Protein AF-A0A7S3BG65-F1 (afdb_monomer_lite)

Radius of gyration: 28.68 Å; chains: 1; bounding box: 61×59×71 Å

Secondary structure (DSSP, 8-state):
-GGGTSS-HHHHHHHHHHHHHHS-HHHHHHHHHHHHHHHHHHHHHSPPPPPPPPPPPPHHHHHHHHHHHH-THHHHS-HHHHHHHHHHHHHHS-HHHHHHHHHHHHHHHHHHHHHSPPPPPPPPPPPPHHHHHHHHHHHH-GGGS--

Sequence (147 aa):
DKIYSEIPHTERFTLVGQRWKALGEDARAPFADEAARLKAEFIQANPPKPKKPKKPLSAYMLYFKDQLSSDKIYSEIPHTERFTLVGQRWKALGEDARAPFADEAARLKAEFIQANPPKPKKPKKPLSAYMLYFKDQLSSDKIYSEI

Organism: NCBI:txid676789

Structure (mmCIF, N/CA/C/O backbone):
data_AF-A0A7S3BG65-F1
#
_entry.id   AF-A0A7S3BG65-F1
#
loop_
_atom_site.group_PDB
_atom_site.id
_atom_site.type_symbol
_atom_site.label_atom_id
_atom_site.label_alt_id
_atom_site.label_comp_id
_atom_site.label_asym_id
_atom_site.label_entity_id
_atom_site.label_seq_id
_atom_site.pdbx_PDB_ins_code
_atom_site.Cartn_x
_atom_site.Cartn_y
_atom_site.Cartn_z
_atom_site.occupancy
_atom_site.B_iso_or_equiv
_atom_site.auth_seq_id
_atom_site.auth_comp_id
_atom_site.auth_asym_id
_atom_site.auth_atom_id
_atom_site.pdbx_PDB_model_num
ATOM 1 N N . ASP A 1 1 ? 30.748 -13.598 -30.499 1.00 52.50 1 ASP A N 1
ATOM 2 C CA . ASP A 1 1 ? 31.355 -12.502 -29.720 1.00 52.50 1 ASP A CA 1
ATOM 3 C C . ASP A 1 1 ? 31.970 -12.966 -28.411 1.00 52.50 1 ASP A C 1
ATOM 5 O O . ASP A 1 1 ? 31.249 -13.310 -27.484 1.00 52.50 1 ASP A O 1
ATOM 9 N N . LYS A 1 2 ? 33.308 -12.955 -28.324 1.00 59.38 2 LYS A N 1
ATOM 10 C CA . LYS A 1 2 ? 34.080 -13.259 -27.097 1.00 59.38 2 LYS A CA 1
ATOM 11 C C . LYS A 1 2 ? 34.163 -12.081 -26.107 1.00 59.38 2 LYS A C 1
ATOM 13 O O . LYS A 1 2 ? 34.706 -12.217 -25.017 1.00 59.38 2 LYS A O 1
ATOM 18 N N . ILE A 1 3 ? 33.567 -10.938 -26.458 1.00 68.88 3 ILE A N 1
ATOM 19 C CA . ILE A 1 3 ? 33.620 -9.685 -25.686 1.00 68.88 3 ILE A CA 1
ATOM 20 C C . ILE A 1 3 ? 33.084 -9.873 -24.262 1.00 68.88 3 ILE A C 1
ATOM 22 O O . ILE A 1 3 ? 33.613 -9.304 -23.318 1.00 68.88 3 ILE A O 1
ATOM 26 N N . TYR A 1 4 ? 32.048 -10.695 -24.086 1.00 65.94 4 TYR A N 1
ATOM 27 C CA . TYR A 1 4 ? 31.475 -10.940 -22.765 1.00 65.94 4 TYR A CA 1
ATOM 28 C C . TYR A 1 4 ? 32.170 -12.071 -22.007 1.00 65.94 4 TYR A C 1
ATOM 30 O O . TYR A 1 4 ? 32.055 -12.104 -20.792 1.00 65.94 4 TYR A O 1
ATOM 38 N N . SER A 1 5 ? 32.894 -12.983 -22.665 1.00 75.88 5 SER A N 1
ATOM 39 C CA . SER A 1 5 ? 33.601 -14.075 -21.975 1.00 75.88 5 SER A CA 1
ATOM 40 C C . SER A 1 5 ? 34.876 -13.615 -21.265 1.00 75.88 5 SER A C 1
ATOM 42 O O . SER A 1 5 ? 35.233 -14.217 -20.258 1.00 75.88 5 SER A O 1
ATOM 44 N N . GLU A 1 6 ? 35.513 -12.543 -21.743 1.00 80.44 6 GLU A N 1
ATOM 45 C CA . GLU A 1 6 ? 36.772 -12.001 -21.198 1.00 80.44 6 GLU A CA 1
ATOM 46 C C . GLU A 1 6 ? 36.561 -11.005 -20.046 1.00 80.44 6 GLU A C 1
ATOM 48 O O . GLU A 1 6 ? 37.480 -10.724 -19.282 1.00 80.44 6 GLU A O 1
ATOM 53 N N . ILE A 1 7 ? 35.334 -10.504 -19.878 1.00 79.75 7 ILE A N 1
ATOM 54 C CA . ILE A 1 7 ? 34.982 -9.565 -18.809 1.00 79.75 7 ILE A CA 1
ATOM 55 C C . ILE A 1 7 ? 34.553 -10.356 -17.564 1.00 79.75 7 ILE A C 1
ATOM 57 O O . ILE A 1 7 ? 33.728 -11.281 -17.695 1.00 79.75 7 ILE A O 1
ATOM 61 N N . PRO A 1 8 ? 35.040 -9.997 -16.356 1.00 87.81 8 PRO A N 1
ATOM 62 C CA . PRO A 1 8 ? 34.553 -10.561 -15.103 1.00 87.81 8 PRO A CA 1
ATOM 63 C C . PRO A 1 8 ? 33.027 -10.503 -15.032 1.00 87.81 8 PRO A C 1
ATOM 65 O O . PRO A 1 8 ? 32.414 -9.492 -15.373 1.00 87.81 8 PRO A O 1
ATOM 68 N N . HIS A 1 9 ? 32.384 -11.587 -14.591 1.00 81.56 9 HIS A N 1
ATOM 69 C CA . HIS A 1 9 ? 30.919 -11.685 -14.567 1.00 81.56 9 HIS A CA 1
ATOM 70 C C . HIS A 1 9 ? 30.245 -10.490 -13.862 1.00 81.56 9 HIS A C 1
ATOM 72 O O . HIS A 1 9 ? 29.203 -10.013 -14.309 1.00 81.56 9 HIS A O 1
ATOM 78 N N . THR A 1 10 ? 30.884 -9.969 -12.813 1.00 83.19 10 THR A N 1
ATOM 79 C CA . THR A 1 10 ? 30.467 -8.794 -12.035 1.00 83.19 10 THR A CA 1
ATOM 80 C C . THR A 1 10 ? 30.343 -7.513 -12.863 1.00 83.19 10 THR A C 1
ATOM 82 O O . THR A 1 10 ? 29.486 -6.683 -12.576 1.00 83.19 10 THR A O 1
ATOM 85 N N . GLU A 1 11 ? 31.149 -7.351 -13.910 1.00 87.00 11 GLU A N 1
ATOM 86 C CA . GLU A 1 11 ? 31.202 -6.132 -14.727 1.00 87.00 11 GLU A CA 1
ATOM 87 C C . GLU A 1 11 ? 30.325 -6.211 -15.984 1.00 87.00 11 GLU A C 1
ATOM 89 O O . GLU A 1 11 ? 29.953 -5.184 -16.559 1.00 87.00 11 GLU A O 1
ATOM 94 N N . ARG A 1 12 ? 29.917 -7.421 -16.390 1.00 88.56 12 ARG A N 1
ATOM 95 C CA . ARG A 1 12 ? 29.080 -7.636 -17.585 1.00 88.56 12 ARG A CA 1
ATOM 96 C C . ARG A 1 12 ? 27.751 -6.897 -17.493 1.00 88.56 12 ARG A C 1
ATOM 98 O O . ARG A 1 12 ? 27.325 -6.292 -18.473 1.00 88.56 12 ARG A O 1
ATOM 105 N N . PHE A 1 13 ? 27.112 -6.916 -16.323 1.00 87.88 13 PHE A N 1
ATOM 106 C CA . PHE A 1 13 ? 25.838 -6.226 -16.110 1.00 87.88 13 PHE A CA 1
ATOM 107 C C . PHE A 1 13 ? 25.980 -4.705 -16.270 1.00 87.88 13 PHE A C 1
ATOM 109 O O . PHE A 1 13 ? 25.176 -4.079 -16.963 1.00 87.88 13 PHE A O 1
ATOM 116 N N . THR A 1 14 ? 27.042 -4.121 -15.708 1.00 90.12 14 THR A N 1
ATOM 117 C CA . THR A 1 14 ? 27.342 -2.689 -15.844 1.00 90.12 14 THR A CA 1
ATOM 118 C C . THR A 1 14 ? 27.572 -2.309 -17.305 1.00 90.12 14 THR A C 1
ATOM 120 O O . THR A 1 14 ? 26.964 -1.352 -17.788 1.00 90.12 14 THR A O 1
ATOM 123 N N . LEU A 1 15 ? 28.378 -3.086 -18.038 1.00 88.88 15 LEU A N 1
ATOM 124 C CA . LEU A 1 15 ? 28.648 -2.834 -19.455 1.00 88.88 15 LEU A CA 1
ATOM 125 C C . LEU A 1 15 ? 27.383 -2.955 -20.318 1.00 88.88 15 LEU A C 1
ATOM 127 O O . LEU A 1 15 ? 27.146 -2.112 -21.183 1.00 88.88 15 LEU A O 1
ATOM 131 N N . VAL A 1 16 ? 26.553 -3.978 -20.092 1.00 90.31 16 VAL A N 1
ATOM 132 C CA . VAL A 1 16 ? 25.274 -4.131 -20.805 1.00 90.31 16 VAL A CA 1
ATOM 133 C C . VAL A 1 16 ? 24.353 -2.944 -20.520 1.00 90.31 16 VAL A C 1
ATOM 135 O O . VAL A 1 16 ? 23.769 -2.397 -21.453 1.00 90.31 16 VAL A O 1
ATOM 138 N N . GLY A 1 17 ? 24.276 -2.482 -19.268 1.00 89.31 17 GLY A N 1
ATOM 139 C CA . GLY A 1 17 ? 23.489 -1.305 -18.901 1.00 89.31 17 GLY A CA 1
ATOM 140 C C . GLY A 1 17 ? 23.981 -0.013 -19.565 1.00 89.31 17 GLY A C 1
ATOM 141 O O . GLY A 1 17 ? 23.171 0.785 -20.035 1.00 89.31 17 GLY A O 1
ATOM 142 N N . GLN A 1 18 ? 25.298 0.191 -19.650 1.00 92.12 18 GLN A N 1
ATOM 143 C CA . GLN A 1 18 ? 25.889 1.335 -20.355 1.00 92.12 18 GLN A CA 1
ATOM 144 C C . GLN A 1 18 ? 25.612 1.279 -21.861 1.00 92.12 18 GLN A C 1
ATOM 146 O O . GLN A 1 18 ? 25.183 2.274 -22.439 1.00 92.12 18 GLN A O 1
ATOM 151 N N . ARG A 1 19 ? 25.787 0.107 -22.485 1.00 90.75 19 ARG A N 1
ATOM 152 C CA . ARG A 1 19 ? 25.486 -0.104 -23.908 1.00 90.75 19 ARG A CA 1
ATOM 153 C C . ARG A 1 19 ? 24.018 0.144 -24.210 1.00 90.75 19 ARG A C 1
ATOM 155 O O . ARG A 1 19 ? 23.719 0.877 -25.140 1.00 90.75 19 ARG A O 1
ATOM 162 N N . TRP A 1 20 ? 23.113 -0.384 -23.388 1.00 91.38 20 TRP A N 1
ATOM 163 C CA . TRP A 1 20 ? 21.683 -0.122 -23.520 1.00 91.38 20 TRP A CA 1
ATOM 164 C C . TRP A 1 20 ? 21.382 1.379 -23.493 1.00 91.38 20 TRP A C 1
ATOM 166 O O . TRP A 1 20 ? 20.693 1.869 -24.382 1.00 91.38 20 TRP A O 1
ATOM 176 N N . LYS A 1 21 ? 21.960 2.125 -22.539 1.00 91.62 21 LYS A N 1
ATOM 177 C CA . LYS A 1 21 ? 21.816 3.590 -22.452 1.00 91.62 21 LYS A CA 1
ATOM 178 C C . LYS A 1 21 ? 22.390 4.336 -23.663 1.00 91.62 21 LYS A C 1
ATOM 180 O O . LYS A 1 21 ? 21.867 5.394 -23.999 1.00 91.62 21 LYS A O 1
ATOM 185 N N . ALA A 1 22 ? 23.424 3.799 -24.305 1.00 92.31 22 ALA A N 1
ATOM 186 C CA . ALA A 1 22 ? 24.034 4.377 -25.500 1.00 92.31 22 ALA A CA 1
ATOM 187 C C . ALA A 1 22 ? 23.269 4.065 -26.802 1.00 92.31 22 ALA A C 1
ATOM 189 O O . ALA A 1 22 ? 23.459 4.767 -27.791 1.00 92.31 22 ALA A O 1
ATOM 190 N N . LEU A 1 23 ? 22.399 3.045 -26.825 1.00 92.50 23 LEU A N 1
ATOM 191 C CA . LEU A 1 23 ? 21.532 2.770 -27.979 1.00 92.50 23 LEU A CA 1
ATOM 192 C C . LEU A 1 23 ? 20.483 3.880 -28.148 1.00 92.50 23 LEU A C 1
ATOM 194 O O . LEU A 1 23 ? 19.881 4.299 -27.158 1.00 92.50 23 LEU A O 1
ATOM 198 N N . GLY A 1 24 ? 20.238 4.311 -29.389 1.00 89.88 24 GLY A N 1
ATOM 199 C CA . GLY A 1 24 ? 19.115 5.189 -29.747 1.00 89.88 24 GLY A CA 1
ATOM 200 C C . GLY A 1 24 ? 17.762 4.471 -29.680 1.00 89.88 24 GLY A C 1
ATOM 201 O O . GLY A 1 24 ? 17.711 3.247 -29.541 1.00 89.88 24 GLY A O 1
ATOM 202 N N . GLU A 1 25 ? 16.662 5.222 -29.774 1.00 84.31 25 GLU A N 1
ATOM 203 C CA . GLU A 1 25 ? 15.303 4.665 -29.657 1.00 84.31 25 GLU A CA 1
ATOM 204 C C . GLU A 1 25 ? 15.008 3.603 -30.725 1.00 84.31 25 GLU A C 1
ATOM 206 O O . GLU A 1 25 ? 14.523 2.529 -30.374 1.00 84.31 25 GLU A O 1
ATOM 211 N N . ASP A 1 26 ? 15.429 3.821 -31.974 1.00 88.69 26 ASP A N 1
ATOM 212 C CA . ASP A 1 26 ? 15.234 2.867 -33.080 1.00 88.69 26 ASP A CA 1
ATOM 213 C C . ASP A 1 26 ? 15.901 1.509 -32.816 1.00 88.69 26 ASP A C 1
ATOM 215 O O . ASP A 1 26 ? 15.353 0.452 -33.122 1.00 88.69 26 ASP A O 1
ATOM 219 N N . ALA A 1 27 ? 17.079 1.519 -32.188 1.00 90.38 27 ALA A N 1
ATOM 220 C CA . ALA A 1 27 ? 17.804 0.297 -31.849 1.00 90.38 27 ALA A CA 1
ATOM 221 C C . ALA A 1 27 ? 17.220 -0.414 -30.615 1.00 90.38 27 ALA A C 1
ATOM 223 O O . ALA A 1 27 ? 17.445 -1.610 -30.429 1.00 90.38 27 ALA A O 1
ATOM 224 N N . ARG A 1 28 ? 16.469 0.301 -29.765 1.00 92.75 28 ARG A N 1
ATOM 225 C CA . ARG A 1 28 ? 15.749 -0.276 -28.617 1.00 92.75 28 ARG A CA 1
ATOM 226 C C . ARG A 1 28 ? 14.343 -0.754 -28.981 1.00 92.75 28 ARG A C 1
ATOM 228 O O . ARG A 1 28 ? 13.840 -1.644 -28.296 1.00 92.75 28 ARG A O 1
ATOM 235 N N . ALA A 1 29 ? 13.737 -0.204 -30.034 1.00 93.00 29 ALA A N 1
ATOM 236 C CA . ALA A 1 29 ? 12.384 -0.516 -30.493 1.00 93.00 29 ALA A CA 1
ATOM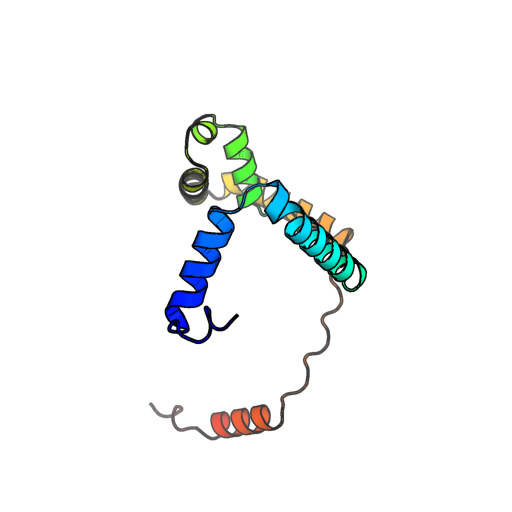 237 C C . ALA A 1 29 ? 12.092 -2.027 -30.604 1.00 93.00 29 ALA A C 1
ATOM 239 O O . ALA A 1 29 ? 11.173 -2.480 -29.920 1.00 93.00 29 ALA A O 1
ATOM 240 N N . PRO A 1 30 ? 12.897 -2.856 -31.306 1.00 95.75 30 PRO A N 1
ATOM 241 C CA . PRO A 1 30 ? 12.594 -4.286 -31.422 1.00 95.75 30 PRO A CA 1
ATOM 242 C C . PRO A 1 30 ? 12.608 -5.018 -30.072 1.00 95.75 30 PRO A C 1
ATOM 244 O O . PRO A 1 30 ? 11.837 -5.951 -29.860 1.00 95.75 30 PRO A O 1
ATOM 247 N N . PHE A 1 31 ? 13.449 -4.589 -29.125 1.00 95.44 31 PHE A N 1
ATOM 248 C CA . PHE A 1 31 ? 13.483 -5.169 -27.780 1.00 95.44 31 PHE A CA 1
ATOM 249 C C . PHE A 1 31 ? 12.278 -4.739 -26.935 1.00 95.44 31 PHE A C 1
ATOM 251 O O . PHE A 1 31 ? 11.796 -5.519 -26.114 1.00 95.44 31 PHE A O 1
ATOM 258 N N . ALA A 1 32 ? 11.791 -3.509 -27.119 1.00 93.75 32 ALA A N 1
ATOM 259 C CA . ALA A 1 32 ? 10.590 -3.020 -26.454 1.00 93.75 32 ALA A CA 1
ATOM 260 C C . ALA A 1 32 ? 9.333 -3.736 -26.972 1.00 93.75 32 ALA A C 1
ATOM 262 O O . ALA A 1 32 ? 8.510 -4.174 -26.164 1.00 93.75 32 ALA A O 1
ATOM 263 N N . ASP A 1 33 ? 9.231 -3.919 -28.289 1.00 95.81 33 ASP A N 1
ATOM 264 C CA . ASP A 1 33 ? 8.133 -4.641 -28.936 1.00 95.81 33 ASP A CA 1
ATOM 265 C C . ASP A 1 33 ? 8.099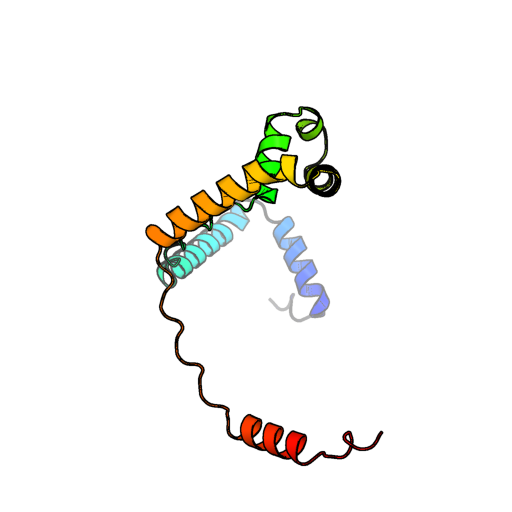 -6.106 -28.495 1.00 95.81 33 ASP A C 1
ATOM 267 O O . ASP A 1 33 ? 7.054 -6.622 -28.092 1.00 95.81 33 ASP A O 1
ATOM 271 N N . GLU A 1 34 ? 9.260 -6.764 -28.473 1.00 96.44 34 GLU A N 1
ATOM 272 C CA . GLU A 1 34 ? 9.376 -8.142 -28.002 1.00 96.44 34 GLU A CA 1
ATOM 273 C C . GLU A 1 34 ? 9.029 -8.269 -26.510 1.00 96.44 34 GLU A C 1
ATOM 275 O O . GLU A 1 34 ? 8.292 -9.173 -26.110 1.00 96.44 34 GLU A O 1
ATOM 280 N N . ALA A 1 35 ? 9.473 -7.328 -25.670 1.00 96.44 35 ALA A N 1
ATOM 281 C CA . ALA A 1 35 ? 9.093 -7.297 -24.259 1.00 96.44 35 ALA A CA 1
ATOM 282 C C . ALA A 1 35 ? 7.579 -7.097 -24.071 1.00 96.44 35 ALA A C 1
ATOM 284 O O . ALA A 1 35 ? 6.976 -7.719 -23.190 1.00 96.44 35 ALA A O 1
ATOM 285 N N . ALA A 1 36 ? 6.946 -6.257 -24.895 1.00 97.00 36 ALA A N 1
ATOM 286 C CA . ALA A 1 36 ? 5.500 -6.065 -24.885 1.00 97.00 36 ALA A CA 1
ATOM 287 C C . ALA A 1 36 ? 4.759 -7.339 -25.320 1.00 97.00 36 ALA A C 1
ATOM 289 O O . ALA A 1 36 ? 3.797 -7.731 -24.652 1.00 97.00 36 ALA A O 1
ATOM 290 N N . ARG A 1 37 ? 5.241 -8.025 -26.365 1.00 97.88 37 ARG A N 1
ATOM 291 C CA . ARG A 1 37 ? 4.712 -9.311 -26.842 1.00 97.88 37 ARG A CA 1
ATOM 292 C C . ARG A 1 37 ? 4.761 -10.378 -25.751 1.00 97.88 37 ARG A C 1
ATOM 294 O O . ARG A 1 37 ? 3.726 -10.948 -25.413 1.00 97.88 37 ARG A O 1
ATOM 301 N N . LEU A 1 38 ? 5.929 -10.587 -25.142 1.00 97.69 38 LEU A N 1
ATOM 302 C CA . LEU A 1 38 ? 6.115 -11.569 -24.068 1.00 97.69 38 LEU A CA 1
ATOM 303 C C . LEU A 1 38 ? 5.261 -11.242 -22.838 1.00 97.69 38 LEU A C 1
ATOM 305 O O . LEU A 1 38 ? 4.684 -12.132 -22.211 1.00 97.69 38 LEU A O 1
ATOM 309 N N . LYS A 1 39 ? 5.126 -9.956 -22.493 1.00 96.31 39 LYS A N 1
ATOM 310 C CA . LYS A 1 39 ? 4.239 -9.523 -21.408 1.00 96.31 39 LYS A CA 1
ATOM 311 C C . LYS A 1 39 ? 2.773 -9.816 -21.729 1.00 96.31 39 LYS A C 1
ATOM 313 O O . LYS A 1 39 ? 2.041 -10.245 -20.837 1.00 96.31 39 LYS A O 1
ATOM 318 N N . ALA A 1 40 ? 2.339 -9.586 -22.966 1.00 96.44 40 ALA A N 1
ATOM 319 C CA . ALA A 1 40 ? 0.979 -9.884 -23.401 1.00 96.44 40 ALA A CA 1
ATOM 320 C C . ALA A 1 40 ? 0.695 -11.393 -23.363 1.00 96.44 40 ALA A C 1
ATOM 322 O O . ALA A 1 40 ? -0.310 -11.797 -22.782 1.00 96.44 40 ALA A O 1
ATOM 323 N N . GLU A 1 41 ? 1.610 -12.219 -23.875 1.00 97.38 41 GLU A N 1
ATOM 324 C CA . GLU A 1 41 ? 1.522 -13.682 -23.810 1.00 97.38 41 GLU A CA 1
ATOM 325 C C . GLU A 1 41 ? 1.449 -14.176 -22.358 1.00 97.38 41 GLU A C 1
ATOM 327 O O . GLU A 1 41 ? 0.588 -14.984 -22.010 1.00 97.38 41 GLU A O 1
ATOM 332 N N . PHE A 1 42 ? 2.277 -13.621 -21.466 1.00 96.56 42 PHE A N 1
ATOM 333 C CA . PHE A 1 42 ? 2.236 -13.955 -20.044 1.00 96.56 42 PHE A CA 1
ATOM 334 C C . PHE A 1 42 ? 0.884 -13.616 -19.406 1.00 96.56 42 PHE A C 1
ATOM 336 O O . PHE A 1 42 ? 0.350 -14.426 -18.648 1.00 96.56 42 PHE A O 1
ATOM 343 N N . ILE A 1 43 ? 0.324 -12.438 -19.701 1.00 95.50 43 ILE A N 1
ATOM 344 C CA . ILE A 1 43 ? -0.994 -12.016 -19.203 1.00 95.50 43 ILE A CA 1
ATOM 345 C C . ILE A 1 43 ? -2.102 -12.902 -19.786 1.00 95.50 43 ILE A C 1
ATOM 347 O O . ILE A 1 43 ? -3.048 -13.229 -19.074 1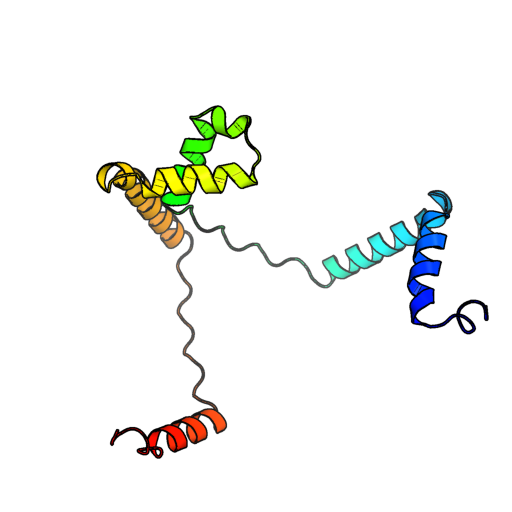.00 95.50 43 ILE A O 1
ATOM 351 N N . GLN A 1 44 ? -1.988 -13.314 -21.049 1.00 94.38 44 GLN A N 1
ATOM 352 C CA . GLN A 1 44 ? -2.938 -14.218 -21.693 1.00 94.38 44 GLN A CA 1
ATOM 353 C C . GLN A 1 44 ? -2.906 -15.616 -21.062 1.00 94.38 44 GLN A C 1
ATOM 355 O O . GLN A 1 44 ? -3.960 -16.176 -20.766 1.00 94.38 44 GLN A O 1
ATOM 360 N N . ALA A 1 45 ? -1.713 -16.163 -20.811 1.00 95.88 45 ALA A N 1
ATOM 361 C CA . ALA A 1 45 ? -1.534 -17.453 -20.148 1.00 95.88 45 ALA A CA 1
ATOM 362 C C . ALA A 1 45 ? -1.901 -17.402 -18.653 1.00 95.88 45 ALA A C 1
ATOM 364 O O . ALA A 1 45 ? -2.350 -18.395 -18.081 1.00 95.88 45 ALA A O 1
ATOM 365 N N . ASN A 1 46 ? -1.733 -16.239 -18.015 1.00 94.69 46 ASN A N 1
ATOM 366 C CA . ASN A 1 46 ? -1.993 -16.009 -16.595 1.00 94.69 46 ASN A CA 1
ATOM 367 C C . ASN A 1 46 ? -2.974 -14.842 -16.415 1.00 94.69 46 ASN A C 1
ATOM 369 O O . ASN A 1 46 ? -2.588 -13.782 -15.901 1.00 94.69 46 ASN A O 1
ATOM 373 N N . PRO A 1 47 ? -4.249 -15.015 -16.811 1.00 90.38 47 PRO A N 1
ATOM 374 C CA . PRO A 1 47 ? -5.220 -13.942 -16.724 1.00 90.38 47 PRO A CA 1
ATOM 375 C C . PRO A 1 47 ? -5.361 -13.478 -15.266 1.00 90.38 47 PRO A C 1
ATOM 377 O O . PRO A 1 47 ? -5.422 -14.305 -14.343 1.00 90.38 47 PRO A O 1
ATOM 380 N N . PRO A 1 48 ? -5.406 -12.157 -15.015 1.00 87.88 48 PRO A N 1
ATOM 381 C CA . PRO A 1 48 ? -5.526 -11.637 -13.665 1.00 87.88 48 PRO A CA 1
ATOM 382 C C . PRO A 1 48 ? -6.819 -12.148 -13.034 1.00 87.88 48 PRO A C 1
ATOM 384 O O . PRO A 1 48 ? -7.907 -12.030 -13.596 1.00 87.88 48 PRO A O 1
ATOM 387 N N . LYS A 1 49 ? -6.706 -12.709 -11.827 1.00 86.81 49 LYS A N 1
ATOM 388 C CA . LYS A 1 49 ? -7.876 -13.172 -11.075 1.00 86.81 49 LYS A CA 1
ATOM 389 C C . LYS A 1 49 ? -8.828 -11.993 -10.834 1.00 86.81 49 LYS A C 1
ATOM 391 O O . LYS A 1 49 ? -8.342 -10.890 -10.552 1.00 86.81 49 LYS A O 1
ATOM 396 N N . PRO A 1 50 ? -10.157 -12.212 -10.865 1.00 84.81 50 PRO A N 1
ATOM 397 C CA . PRO A 1 50 ? -11.113 -11.170 -10.521 1.00 84.81 50 PRO A CA 1
ATOM 398 C C . PRO A 1 50 ? -10.750 -10.591 -9.153 1.00 84.81 50 PRO A C 1
ATOM 400 O O . PRO A 1 50 ? -10.542 -11.323 -8.175 1.00 84.81 50 PRO A O 1
ATOM 403 N N . LYS A 1 51 ? -10.591 -9.264 -9.107 1.00 83.75 51 LYS A N 1
ATOM 404 C CA . LYS A 1 51 ? -10.199 -8.569 -7.882 1.00 83.75 51 LYS A CA 1
ATOM 405 C C . LYS A 1 51 ? -11.285 -8.813 -6.844 1.00 83.75 51 LYS A C 1
ATOM 407 O O . LYS A 1 51 ? -12.465 -8.593 -7.100 1.00 83.75 51 LYS A O 1
ATOM 412 N N . LYS A 1 52 ? -10.872 -9.271 -5.663 1.00 83.56 52 LYS A N 1
ATOM 413 C CA . LYS A 1 52 ? -11.783 -9.372 -4.523 1.00 83.56 52 LYS A CA 1
ATOM 414 C C . LYS A 1 52 ? -12.372 -7.984 -4.239 1.00 83.56 52 LYS A C 1
ATOM 416 O O . LYS A 1 52 ? -11.644 -6.995 -4.389 1.00 83.56 52 LYS A O 1
ATOM 421 N N . PRO A 1 53 ? -13.640 -7.907 -3.808 1.00 85.44 53 PRO A N 1
ATOM 422 C CA . PRO A 1 53 ? -14.256 -6.643 -3.434 1.00 85.44 53 PRO A CA 1
ATOM 423 C C . PRO A 1 53 ? -13.403 -5.982 -2.341 1.00 85.44 53 PRO A C 1
ATOM 425 O O . PRO A 1 53 ? -12.932 -6.646 -1.408 1.00 85.44 53 PRO A O 1
ATOM 428 N N . LYS A 1 54 ? -13.114 -4.687 -2.512 1.00 88.25 54 LYS A N 1
ATOM 429 C CA . LYS A 1 54 ? -12.276 -3.934 -1.571 1.00 88.25 54 LYS A CA 1
ATOM 430 C C . LYS A 1 54 ? -13.006 -3.842 -0.237 1.00 88.25 54 LYS A C 1
ATOM 432 O O . LYS A 1 54 ? -14.186 -3.517 -0.210 1.00 88.25 54 LYS A O 1
ATOM 437 N N . LYS A 1 55 ? -12.293 -4.109 0.857 1.00 90.88 55 LYS A N 1
ATOM 438 C CA . LYS A 1 55 ? -12.850 -3.948 2.202 1.00 90.88 55 LYS A CA 1
ATOM 439 C C . LYS A 1 55 ? -13.264 -2.485 2.427 1.00 90.88 55 LYS A C 1
ATOM 441 O O . LYS A 1 55 ? -12.586 -1.598 1.901 1.00 90.88 55 LYS A O 1
ATOM 446 N N . PRO A 1 56 ? -14.320 -2.240 3.216 1.00 93.81 56 PRO A N 1
ATOM 447 C CA . PRO A 1 56 ? -14.715 -0.890 3.583 1.00 93.81 56 PRO A CA 1
ATOM 448 C C . PRO A 1 56 ? -13.632 -0.227 4.436 1.00 93.81 56 PRO A C 1
ATOM 450 O O . PRO A 1 56 ? -12.788 -0.901 5.040 1.00 93.81 56 PRO A O 1
ATOM 453 N N . LEU A 1 57 ? -13.651 1.104 4.458 1.00 94.75 57 LEU A N 1
ATOM 454 C CA . LEU A 1 57 ? -12.722 1.899 5.252 1.00 94.75 57 LEU A CA 1
ATOM 455 C C . LEU A 1 57 ? -12.975 1.675 6.749 1.00 94.75 57 LEU A C 1
ATOM 457 O O . LEU A 1 57 ? -14.111 1.505 7.184 1.00 94.75 57 LEU A O 1
ATOM 461 N N . SER A 1 58 ? -11.900 1.663 7.538 1.00 95.94 58 SER A N 1
ATOM 462 C CA . SER A 1 58 ? -11.994 1.674 8.999 1.00 95.94 58 SER A CA 1
ATOM 463 C C . SER A 1 58 ? -12.338 3.073 9.516 1.00 95.94 58 SER A C 1
ATOM 465 O O . SER A 1 58 ? -12.167 4.052 8.793 1.00 95.94 58 SER A O 1
ATOM 467 N N . ALA A 1 59 ? -12.725 3.179 10.790 1.00 95.31 59 ALA A N 1
ATOM 468 C CA . ALA A 1 59 ? -13.032 4.456 11.441 1.00 95.31 59 ALA A CA 1
ATOM 469 C C . ALA A 1 59 ? -11.906 5.489 11.270 1.00 95.31 59 ALA A C 1
ATOM 471 O O . ALA A 1 59 ? -12.134 6.604 10.815 1.00 95.31 59 ALA A O 1
ATOM 472 N N . TYR A 1 60 ? -10.660 5.075 11.520 1.00 94.69 60 TYR A N 1
ATOM 473 C CA . TYR A 1 60 ? -9.496 5.933 11.304 1.00 94.69 60 TYR A CA 1
ATOM 474 C C . TYR A 1 60 ? -9.335 6.360 9.839 1.00 94.69 60 TYR A C 1
ATOM 476 O O . TYR A 1 60 ? -8.974 7.498 9.576 1.00 94.69 60 TYR A O 1
ATOM 484 N N . MET A 1 61 ? -9.604 5.477 8.872 1.00 95.50 61 MET A N 1
ATOM 485 C CA . MET A 1 61 ? -9.476 5.817 7.449 1.00 95.50 61 MET A CA 1
ATOM 486 C C . MET A 1 61 ? -10.597 6.740 6.962 1.00 95.50 61 MET A C 1
ATOM 488 O O . MET A 1 61 ? -10.365 7.560 6.076 1.00 95.50 61 MET A O 1
ATOM 492 N N . LEU A 1 62 ? -11.793 6.628 7.544 1.00 95.69 62 LEU A N 1
ATOM 493 C CA . LEU A 1 62 ? -12.881 7.579 7.329 1.00 95.69 62 LEU A CA 1
ATOM 494 C C . LEU A 1 62 ? -12.499 8.955 7.873 1.00 95.69 62 LEU A C 1
ATOM 496 O O . LEU A 1 62 ? -12.562 9.928 7.129 1.00 95.69 62 LEU A O 1
ATOM 500 N N . TYR A 1 63 ? -11.996 9.010 9.109 1.00 94.62 63 TYR A N 1
ATOM 501 C CA . TYR A 1 63 ? -11.459 10.237 9.695 1.00 94.62 63 TYR A CA 1
ATOM 502 C C . TYR A 1 63 ? -10.316 10.818 8.859 1.00 94.62 63 TYR A C 1
ATOM 504 O O . TYR A 1 63 ? -10.293 12.005 8.569 1.00 94.62 63 TYR A O 1
ATOM 512 N N . PHE A 1 64 ? -9.385 9.982 8.402 1.00 94.38 64 PHE A N 1
ATOM 513 C CA . PHE A 1 64 ? -8.267 10.422 7.576 1.00 94.38 64 PHE A CA 1
ATOM 514 C C . PHE A 1 64 ? -8.732 11.061 6.270 1.00 94.38 64 PHE A C 1
ATOM 516 O O . PHE A 1 64 ? -8.265 12.138 5.907 1.00 94.38 64 PHE A O 1
ATOM 523 N N . LYS A 1 65 ? -9.691 10.432 5.586 1.00 94.19 65 LYS A N 1
ATOM 524 C CA . LYS A 1 65 ? -10.298 10.985 4.373 1.00 94.19 65 LYS A CA 1
ATOM 525 C C . LYS A 1 65 ? -11.006 12.316 4.652 1.00 94.19 65 LYS A C 1
ATOM 527 O O . LYS A 1 65 ? -10.878 13.240 3.852 1.00 94.19 65 LYS A O 1
ATOM 532 N N . ASP A 1 66 ? -11.731 12.402 5.762 1.00 93.69 66 ASP A N 1
ATOM 533 C CA . ASP A 1 66 ? -12.442 13.608 6.187 1.00 93.69 66 ASP A CA 1
ATOM 534 C C . ASP A 1 66 ? -11.479 14.769 6.488 1.00 93.69 66 ASP A C 1
ATOM 536 O O . ASP A 1 66 ? -11.623 15.858 5.936 1.00 93.69 66 ASP A O 1
ATOM 540 N N . GLN A 1 67 ? -10.409 14.515 7.247 1.00 92.56 67 GLN A N 1
ATOM 541 C CA . GLN A 1 67 ? -9.373 15.507 7.553 1.00 92.56 67 GLN A CA 1
ATOM 542 C C . GLN A 1 67 ? -8.668 16.015 6.295 1.00 92.56 67 GLN A C 1
ATOM 544 O O . GLN A 1 67 ? -8.548 17.221 6.101 1.00 92.56 67 GLN A O 1
ATOM 549 N N . LEU A 1 68 ? -8.263 15.107 5.401 1.00 91.19 68 LEU A N 1
ATOM 550 C CA . LEU A 1 68 ? -7.634 15.481 4.132 1.00 91.19 68 LEU A CA 1
ATOM 551 C C . LEU A 1 68 ? -8.528 16.352 3.240 1.00 91.19 68 LEU A C 1
ATOM 553 O O . LEU A 1 68 ? -8.008 17.101 2.418 1.00 91.19 68 LEU A O 1
ATOM 557 N N . SER A 1 69 ? -9.849 16.208 3.357 1.00 90.25 69 SER A N 1
ATOM 558 C CA . SER A 1 69 ? -10.816 16.943 2.534 1.00 90.25 69 SER A CA 1
ATOM 559 C C . SER A 1 69 ? -11.212 18.285 3.155 1.00 90.25 69 SER A C 1
ATOM 561 O O . SER A 1 69 ? -11.571 19.208 2.429 1.00 90.25 69 SER A O 1
ATOM 563 N N . SER A 1 70 ? -11.167 18.391 4.485 1.00 87.94 70 SER A N 1
ATOM 564 C CA . SER A 1 70 ? -11.630 19.559 5.243 1.00 87.94 70 SER A CA 1
ATOM 565 C C . SER A 1 70 ? -10.535 20.593 5.508 1.00 87.94 70 SER A C 1
ATOM 567 O O . SER A 1 70 ? -10.825 21.788 5.509 1.00 87.94 70 SER A O 1
ATOM 569 N N . ASP A 1 71 ? -9.285 20.169 5.705 1.00 86.31 71 ASP A N 1
ATOM 570 C CA . ASP A 1 71 ? -8.199 21.058 6.117 1.00 86.31 71 ASP A CA 1
ATOM 571 C C . ASP A 1 71 ? -7.162 21.235 4.995 1.00 86.31 71 ASP A C 1
ATOM 573 O O . ASP A 1 71 ? -6.526 20.289 4.515 1.00 86.31 71 ASP A O 1
ATOM 577 N N . LYS A 1 72 ? -6.981 22.490 4.569 1.00 86.56 72 LYS A N 1
ATOM 578 C CA . LYS A 1 72 ? -6.068 22.863 3.481 1.00 86.56 72 LYS A CA 1
ATOM 579 C C . LYS A 1 72 ? -4.605 22.604 3.824 1.00 86.56 72 LYS A C 1
ATOM 581 O O . LYS A 1 72 ? -3.828 22.381 2.896 1.00 86.56 72 LYS A O 1
ATOM 586 N N . ILE A 1 73 ? -4.249 22.535 5.113 1.00 87.69 73 ILE A N 1
ATOM 587 C CA . ILE A 1 73 ? -2.880 22.227 5.554 1.00 87.69 73 ILE A CA 1
ATOM 588 C C . ILE A 1 73 ? -2.381 20.922 4.933 1.00 87.69 73 ILE A C 1
ATOM 590 O O . ILE A 1 73 ? -1.216 20.788 4.566 1.00 87.69 73 ILE A O 1
ATOM 594 N N . TYR A 1 74 ? -3.287 19.961 4.736 1.00 85.94 74 TYR A N 1
ATOM 595 C CA . TYR A 1 74 ? -2.932 18.677 4.167 1.00 85.94 74 TYR A CA 1
ATOM 596 C C . TYR A 1 74 ? -2.588 18.767 2.690 1.00 85.94 74 TYR A C 1
ATOM 598 O O . TYR A 1 74 ? -1.865 17.907 2.217 1.00 85.94 74 TYR A O 1
ATOM 606 N N . SER A 1 75 ? -3.057 19.774 1.955 1.00 85.44 75 SER A N 1
ATOM 607 C CA . SER A 1 75 ? -2.675 19.960 0.550 1.00 85.44 75 SER A CA 1
ATOM 608 C C . SER A 1 75 ? -1.258 20.514 0.407 1.00 85.44 75 SER A C 1
ATOM 610 O O . SER A 1 75 ? -0.591 20.200 -0.575 1.00 85.44 75 SER A O 1
ATOM 612 N N . GLU A 1 76 ? -0.794 21.271 1.401 1.00 88.94 76 GLU A N 1
ATOM 613 C CA . GLU A 1 76 ? 0.500 21.963 1.395 1.00 88.94 76 GLU A CA 1
ATOM 614 C C . GLU A 1 76 ? 1.649 21.087 1.907 1.00 88.94 76 GLU A C 1
ATOM 616 O O . GLU A 1 76 ? 2.797 21.284 1.513 1.00 88.94 76 GLU A O 1
ATOM 621 N N . ILE A 1 77 ? 1.351 20.080 2.735 1.00 90.25 77 ILE A N 1
ATOM 622 C CA . ILE A 1 77 ? 2.374 19.175 3.271 1.00 90.25 77 ILE A CA 1
ATOM 623 C C . ILE A 1 77 ? 2.575 17.913 2.407 1.00 90.25 77 ILE A C 1
ATOM 625 O O . ILE A 1 77 ? 1.619 17.403 1.786 1.00 90.25 77 ILE A O 1
ATOM 629 N N . PRO A 1 78 ? 3.796 17.337 2.402 1.00 91.88 78 PRO A N 1
ATOM 630 C CA . PRO A 1 78 ? 4.092 16.076 1.731 1.00 91.88 78 PRO A CA 1
ATOM 631 C C . PRO A 1 78 ? 3.179 14.940 2.190 1.00 91.88 78 PRO A C 1
ATOM 633 O O . PRO A 1 78 ? 2.824 14.827 3.362 1.00 91.88 78 PRO A O 1
ATOM 636 N N . HIS A 1 79 ? 2.836 14.035 1.270 1.00 85.69 79 HIS A N 1
ATOM 637 C CA . HIS A 1 79 ? 1.931 12.914 1.547 1.00 85.69 79 HIS A CA 1
ATOM 638 C C . HIS A 1 79 ? 2.372 12.057 2.747 1.00 85.69 79 HIS A C 1
ATOM 640 O O . HIS A 1 79 ? 1.532 11.592 3.511 1.00 85.69 79 HIS A O 1
ATOM 646 N N . THR A 1 80 ? 3.680 11.889 2.946 1.00 88.56 80 THR A N 1
ATOM 647 C CA . THR A 1 80 ? 4.270 11.164 4.081 1.00 88.56 80 THR A CA 1
ATOM 648 C C . THR A 1 80 ? 3.966 11.817 5.430 1.00 88.56 80 THR A C 1
ATOM 650 O O . THR A 1 80 ? 3.699 11.113 6.401 1.00 88.56 80 THR A O 1
ATOM 653 N N . GLU A 1 81 ? 3.943 13.147 5.495 1.00 92.12 81 GLU A N 1
ATOM 654 C CA . GLU A 1 81 ? 3.711 13.904 6.731 1.00 92.12 81 GLU A CA 1
ATOM 655 C C . GLU A 1 81 ? 2.229 13.955 7.114 1.00 92.12 81 GLU A C 1
ATOM 657 O O . GLU A 1 81 ? 1.891 13.996 8.300 1.00 92.12 81 GLU A O 1
ATOM 662 N N . ARG A 1 82 ? 1.328 13.844 6.126 1.00 92.62 82 ARG A N 1
ATOM 663 C CA . ARG A 1 82 ? -0.128 13.802 6.350 1.00 92.62 82 ARG A CA 1
ATOM 664 C C . ARG A 1 82 ? -0.524 12.673 7.300 1.00 92.62 82 ARG A C 1
ATOM 666 O O . ARG A 1 82 ? -1.300 12.900 8.224 1.00 92.62 82 ARG A O 1
ATOM 673 N N . PHE A 1 83 ? 0.025 11.470 7.114 1.00 91.06 83 PHE A N 1
ATOM 674 C CA . PHE A 1 83 ? -0.276 10.317 7.979 1.00 91.06 83 PHE A CA 1
ATOM 675 C C . PHE A 1 83 ? 0.157 10.548 9.418 1.00 91.06 83 PHE A C 1
ATOM 677 O O . PHE A 1 83 ? -0.594 10.225 10.339 1.00 91.06 83 PHE A O 1
ATOM 684 N N . THR A 1 84 ? 1.336 11.134 9.610 1.00 92.44 84 THR A N 1
ATOM 685 C CA . THR A 1 84 ? 1.857 11.446 10.940 1.00 92.44 84 THR A CA 1
ATOM 686 C C . THR A 1 84 ? 0.949 12.446 11.644 1.00 92.44 84 THR A C 1
ATOM 688 O O . THR A 1 84 ? 0.484 12.171 12.751 1.00 92.44 84 THR A O 1
ATOM 691 N N . LEU A 1 85 ? 0.619 13.558 10.983 1.00 92.69 85 LEU A N 1
ATOM 692 C CA . LEU A 1 85 ? -0.205 14.613 11.566 1.00 92.69 85 LEU A CA 1
ATOM 693 C C . LEU A 1 85 ? -1.630 14.129 11.872 1.00 92.69 85 LEU A C 1
ATOM 695 O O . LEU A 1 85 ? -2.122 14.309 12.986 1.00 92.69 85 LEU A O 1
ATOM 699 N N . VAL A 1 86 ? -2.292 13.464 10.921 1.00 93.94 86 VAL A N 1
ATOM 700 C CA . VAL A 1 86 ? -3.639 12.917 11.156 1.00 93.94 86 VAL A CA 1
ATOM 701 C C . VAL A 1 86 ? -3.610 11.818 12.219 1.00 93.94 86 VAL A C 1
ATOM 703 O O . VAL A 1 86 ? -4.522 11.727 13.036 1.00 93.94 86 VAL A O 1
ATOM 706 N N . GLY A 1 87 ? -2.568 10.985 12.247 1.00 92.94 87 GLY A N 1
ATOM 707 C CA . GLY A 1 87 ? -2.391 9.958 13.272 1.00 92.94 87 GLY A CA 1
ATOM 708 C C . GLY A 1 87 ? -2.275 10.545 14.681 1.00 92.94 87 GLY A C 1
ATOM 709 O O . GLY A 1 87 ? -2.879 10.016 15.614 1.00 92.94 87 GLY A O 1
ATOM 710 N N . GLN A 1 88 ? -1.548 11.655 14.835 1.00 93.62 88 GLN A N 1
ATOM 711 C CA . GLN A 1 88 ? -1.461 12.392 16.098 1.00 93.62 88 GLN A CA 1
ATOM 712 C C . GLN A 1 88 ? -2.815 12.988 16.494 1.00 93.62 88 GLN A C 1
ATOM 714 O O . GLN A 1 88 ? -3.267 12.756 17.615 1.00 93.62 88 GLN A O 1
ATOM 719 N N . ARG A 1 89 ? -3.503 13.673 15.567 1.00 92.69 89 ARG A N 1
ATOM 720 C CA . ARG A 1 89 ? -4.839 14.239 15.824 1.00 92.69 89 ARG A CA 1
ATOM 721 C C . ARG A 1 89 ? -5.846 13.157 16.210 1.00 92.69 89 ARG A C 1
ATOM 723 O O . ARG A 1 89 ? -6.528 13.298 17.215 1.00 92.69 89 ARG A O 1
ATOM 730 N N . TRP A 1 90 ? -5.863 12.029 15.498 1.00 94.44 90 TRP A N 1
ATOM 731 C CA . TRP A 1 90 ? -6.729 10.896 15.828 1.00 94.44 90 TRP A CA 1
ATOM 732 C C . TRP A 1 90 ? -6.486 10.383 17.246 1.00 94.44 90 TRP A C 1
ATOM 734 O O . TRP A 1 90 ? -7.449 10.164 17.976 1.00 94.44 90 TRP A O 1
ATOM 744 N N . LYS A 1 91 ? -5.220 10.218 17.660 1.00 93.44 91 LYS A N 1
ATOM 745 C CA . LYS A 1 91 ? -4.862 9.789 19.024 1.00 93.44 91 LYS A CA 1
ATOM 746 C C . LYS A 1 91 ? -5.300 10.789 20.096 1.00 93.44 91 LYS A C 1
ATOM 748 O O . LYS A 1 91 ? -5.681 10.349 21.175 1.00 93.44 91 LYS A O 1
ATOM 753 N N . ALA A 1 92 ? -5.282 12.083 19.786 1.00 93.75 92 ALA A N 1
ATOM 754 C CA . ALA A 1 92 ? -5.734 13.142 20.683 1.00 93.75 92 ALA A CA 1
ATOM 755 C C . ALA A 1 92 ? -7.269 13.266 20.778 1.00 93.75 92 ALA A C 1
ATOM 757 O O . ALA A 1 92 ? -7.763 13.844 21.741 1.00 93.75 92 ALA A O 1
ATOM 758 N N . LEU A 1 93 ? -8.032 12.725 19.817 1.00 91.38 93 LEU A N 1
ATOM 759 C CA . LEU A 1 93 ? -9.497 12.717 19.895 1.00 91.38 93 LEU A CA 1
ATOM 760 C C . LEU A 1 93 ? -10.001 11.843 21.050 1.00 91.38 93 LEU A C 1
ATOM 762 O O . LEU A 1 93 ? -9.545 10.710 21.223 1.00 91.38 93 LEU A O 1
ATOM 766 N N . GLY A 1 94 ? -10.999 12.353 21.775 1.00 91.69 94 GLY A N 1
ATOM 767 C CA . GLY A 1 94 ? -11.791 11.583 22.734 1.00 91.69 94 GLY A CA 1
ATOM 768 C C . GLY A 1 94 ? -12.732 10.584 22.054 1.00 91.69 94 GLY A C 1
ATOM 769 O O . GLY A 1 94 ? -12.913 10.609 20.834 1.00 91.69 94 GLY A O 1
ATOM 770 N N . GLU A 1 95 ? -13.334 9.696 22.843 1.00 90.19 95 GLU A N 1
ATOM 771 C CA . GLU A 1 95 ? -14.215 8.639 22.330 1.00 90.19 95 GLU A CA 1
ATOM 772 C C . GLU A 1 95 ? -15.448 9.199 21.612 1.00 90.19 95 GLU A C 1
ATOM 774 O O . GLU A 1 95 ? -15.755 8.737 20.515 1.00 90.19 95 GLU A O 1
ATOM 779 N N . ASP A 1 96 ? -16.057 10.266 22.134 1.00 92.19 96 ASP A N 1
ATOM 780 C CA . ASP A 1 96 ? -17.239 10.904 21.536 1.00 92.19 96 ASP A CA 1
ATOM 781 C C . ASP A 1 96 ? -16.978 11.416 20.115 1.00 92.19 96 ASP A C 1
ATOM 783 O O . ASP A 1 96 ? -17.787 11.238 19.207 1.00 92.19 96 ASP A O 1
ATOM 787 N N . ALA A 1 97 ? -15.802 12.004 19.883 1.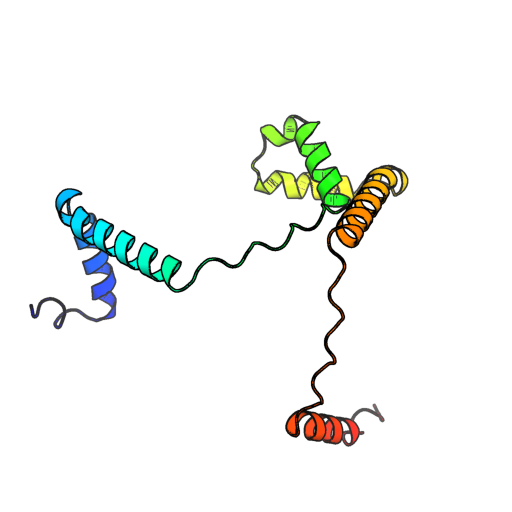00 91.44 97 ALA A N 1
ATOM 788 C CA . ALA A 1 97 ? -15.423 12.500 18.563 1.00 91.44 97 ALA A CA 1
ATOM 789 C C . ALA A 1 97 ? -15.040 11.367 17.594 1.00 91.44 97 ALA A C 1
ATOM 791 O O . ALA A 1 97 ? -15.070 11.550 16.376 1.00 91.44 97 ALA A O 1
ATOM 792 N N . ARG A 1 98 ? -14.678 10.185 18.113 1.00 93.12 98 ARG A N 1
ATOM 793 C CA . ARG A 1 98 ? -14.403 8.986 17.306 1.00 93.12 98 ARG A CA 1
ATOM 794 C C . ARG A 1 98 ? -15.662 8.171 17.015 1.00 93.12 98 ARG A C 1
ATOM 796 O O . ARG A 1 98 ? -15.676 7.472 16.000 1.00 93.12 98 ARG A O 1
ATOM 803 N N . ALA A 1 99 ? -16.686 8.268 17.862 1.00 94.44 99 ALA A N 1
ATOM 804 C CA . ALA A 1 99 ? -17.954 7.552 17.751 1.00 94.44 99 ALA A CA 1
ATOM 805 C C . ALA A 1 99 ? -18.587 7.616 16.347 1.00 94.44 99 ALA A C 1
ATOM 807 O O . ALA A 1 99 ? -18.790 6.548 15.769 1.00 94.44 99 ALA A O 1
ATOM 808 N N . PRO A 1 100 ? -18.775 8.791 15.704 1.00 94.94 100 PRO A N 1
ATOM 809 C CA . PRO A 1 100 ? -19.403 8.838 14.379 1.00 94.94 100 PRO A CA 1
ATOM 810 C C . PRO A 1 100 ? -18.613 8.063 13.315 1.00 94.94 100 PRO A C 1
ATOM 812 O O . PRO A 1 100 ? -19.190 7.419 12.440 1.00 94.94 100 PRO A O 1
ATOM 815 N N . PHE A 1 101 ? -17.279 8.064 13.402 1.00 95.69 101 PHE A N 1
ATOM 816 C CA . PHE A 1 101 ? -16.435 7.304 12.481 1.00 95.69 101 PHE A CA 1
ATOM 817 C C . PHE A 1 101 ? -16.458 5.801 12.781 1.00 95.69 101 PHE A C 1
ATOM 819 O O . PHE A 1 101 ? -16.337 4.990 11.860 1.00 95.69 101 PHE A O 1
ATOM 826 N N . ALA A 1 102 ? -16.581 5.416 14.054 1.00 94.75 102 ALA A N 1
ATOM 827 C CA . ALA A 1 102 ? -16.729 4.024 14.463 1.00 94.75 102 ALA A CA 1
ATOM 828 C C . ALA A 1 102 ? -18.067 3.437 13.994 1.00 94.75 102 ALA A C 1
ATOM 830 O O . ALA A 1 102 ? -18.068 2.350 13.409 1.00 94.75 102 ALA A O 1
ATOM 831 N N . ASP A 1 103 ? -19.158 4.180 14.168 1.00 96.12 103 ASP A N 1
ATOM 832 C CA . ASP A 1 103 ? -20.503 3.779 13.757 1.00 96.12 103 ASP A CA 1
ATOM 833 C C . ASP A 1 103 ? -20.599 3.642 12.238 1.00 96.12 103 ASP A C 1
ATOM 835 O O . ASP A 1 103 ? -21.038 2.608 11.727 1.00 96.12 103 ASP A O 1
ATOM 839 N N . GLU A 1 104 ? -20.085 4.623 11.493 1.00 95.12 104 GLU A N 1
ATOM 840 C CA . GLU A 1 104 ? -20.066 4.562 10.032 1.00 95.12 104 GLU A CA 1
ATOM 841 C C . GLU A 1 104 ? -19.187 3.407 9.524 1.00 95.12 104 GLU A C 1
ATOM 843 O O . GLU A 1 104 ? -19.571 2.668 8.614 1.00 95.12 104 GLU A O 1
ATOM 848 N N . ALA A 1 105 ? -18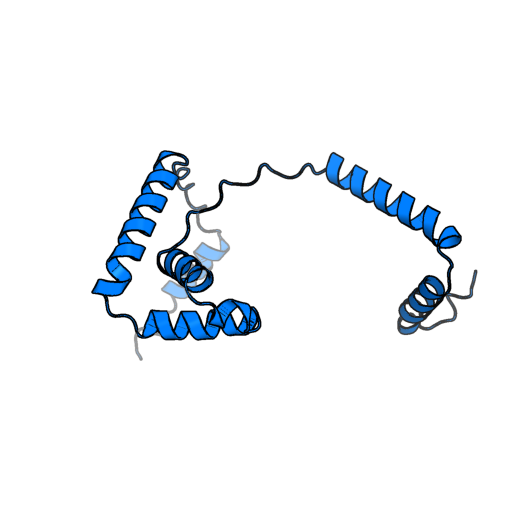.027 3.164 10.146 1.00 96.50 105 ALA A N 1
ATOM 849 C CA . ALA A 1 105 ? -17.193 2.015 9.800 1.00 96.50 105 ALA A CA 1
ATOM 850 C C . ALA A 1 105 ? -17.888 0.677 10.097 1.00 96.50 105 ALA A C 1
ATOM 852 O O . ALA A 1 105 ? -17.733 -0.281 9.331 1.00 96.50 105 ALA A O 1
ATOM 853 N N . ALA A 1 106 ? -18.648 0.590 11.192 1.00 95.94 106 ALA A N 1
ATOM 854 C CA . ALA A 1 106 ? -19.432 -0.590 11.534 1.00 95.94 106 ALA A CA 1
ATOM 855 C C . ALA A 1 106 ? -20.564 -0.819 10.523 1.00 95.94 106 ALA A C 1
ATOM 857 O O . ALA A 1 106 ? -20.712 -1.946 10.039 1.00 95.94 106 ALA A O 1
ATOM 858 N N . ARG A 1 107 ? -21.282 0.241 10.129 1.00 96.38 107 ARG A N 1
ATOM 859 C CA . ARG A 1 107 ? -22.326 0.204 9.093 1.00 96.38 107 ARG A CA 1
ATOM 860 C C . ARG A 1 107 ? -21.772 -0.290 7.759 1.00 96.38 107 ARG A C 1
ATOM 862 O O . ARG A 1 107 ? -22.241 -1.297 7.231 1.00 96.38 107 ARG A O 1
ATOM 869 N N . LEU A 1 108 ? -20.703 0.337 7.262 1.00 95.25 108 LEU A N 1
ATOM 870 C CA . LEU A 1 108 ? -20.058 -0.051 6.002 1.00 95.25 108 LEU A CA 1
ATOM 871 C C . LEU A 1 108 ? -19.526 -1.489 6.044 1.00 95.25 108 LEU A C 1
ATOM 873 O O . LEU A 1 108 ? -19.571 -2.215 5.049 1.00 95.25 108 LEU A O 1
ATOM 877 N N . LYS A 1 109 ? -19.019 -1.930 7.201 1.00 94.38 109 LYS A N 1
ATOM 878 C CA . LYS A 1 109 ? -18.590 -3.316 7.411 1.00 94.38 109 LYS A CA 1
ATOM 879 C C . LYS A 1 109 ? -19.760 -4.292 7.356 1.00 94.38 109 LYS A C 1
ATOM 881 O O . LYS A 1 109 ? -19.604 -5.349 6.745 1.00 94.38 109 LYS A O 1
ATOM 886 N N . ALA A 1 110 ? -20.893 -3.961 7.968 1.00 93.81 110 ALA A N 1
ATOM 887 C CA . ALA A 1 110 ? -22.091 -4.791 7.934 1.00 93.81 110 ALA A CA 1
ATOM 888 C C . ALA A 1 110 ? -22.632 -4.926 6.503 1.00 93.81 110 ALA A C 1
ATOM 890 O O . ALA A 1 110 ? -22.811 -6.047 6.031 1.00 93.81 110 ALA A O 1
ATOM 891 N N . GLU A 1 111 ? -22.762 -3.816 5.774 1.00 93.69 111 GLU A N 1
ATOM 892 C CA . GLU A 1 111 ? -23.190 -3.804 4.367 1.00 93.69 111 GLU A CA 1
ATOM 893 C C . GLU A 1 111 ? -22.246 -4.609 3.475 1.00 93.69 111 GLU A C 1
ATOM 895 O O . GLU A 1 111 ? -22.675 -5.415 2.647 1.00 93.69 111 GLU A O 1
ATOM 900 N N . PHE A 1 112 ? -20.936 -4.462 3.686 1.00 94.31 112 PHE A N 1
ATOM 901 C CA . PHE A 1 112 ? -19.949 -5.241 2.953 1.00 94.31 112 PHE A CA 1
ATOM 902 C C . PHE A 1 112 ? -20.071 -6.740 3.229 1.00 94.31 112 PHE A C 1
ATOM 904 O O . PHE A 1 112 ? -19.949 -7.526 2.293 1.00 94.31 112 PHE A O 1
ATOM 911 N N . ILE A 1 113 ? -20.291 -7.142 4.485 1.00 92.62 113 ILE A N 1
ATOM 912 C CA . ILE A 1 113 ? -20.488 -8.547 4.870 1.00 92.62 113 ILE A CA 1
ATOM 913 C C . ILE A 1 113 ? -21.796 -9.088 4.288 1.00 92.62 113 ILE A C 1
ATOM 915 O O . ILE A 1 113 ? -21.816 -10.225 3.831 1.00 92.62 113 ILE A O 1
ATOM 919 N N . GLN A 1 114 ? -22.861 -8.289 4.258 1.00 91.75 114 GLN A N 1
ATOM 920 C CA . GLN A 1 114 ? -24.139 -8.680 3.666 1.00 91.75 114 GLN A CA 1
ATOM 921 C C . GLN A 1 114 ? -24.015 -8.901 2.153 1.00 91.75 114 GLN A C 1
ATOM 923 O O . GLN A 1 114 ? -24.463 -9.926 1.645 1.00 91.75 114 GLN A O 1
ATOM 928 N N . ALA A 1 115 ? -23.359 -7.983 1.437 1.00 91.44 115 ALA A N 1
ATOM 929 C CA . ALA A 1 115 ? -23.117 -8.112 0.000 1.00 91.44 115 ALA A CA 1
ATOM 930 C C . ALA A 1 115 ? -22.048 -9.170 -0.336 1.00 91.44 115 ALA A C 1
ATOM 932 O O . ALA A 1 115 ? -22.060 -9.752 -1.418 1.00 91.44 115 ALA A O 1
ATOM 933 N N . ASN A 1 116 ? -21.105 -9.417 0.579 1.00 89.00 116 ASN A N 1
ATOM 934 C CA . ASN A 1 116 ? -19.962 -10.312 0.389 1.00 89.00 116 ASN A CA 1
ATOM 935 C C . ASN A 1 116 ? -19.792 -11.227 1.614 1.00 89.00 116 ASN A C 1
ATOM 937 O O . ASN A 1 116 ? -18.828 -11.066 2.379 1.00 89.00 116 ASN A O 1
ATOM 941 N N . PRO A 1 117 ? -20.705 -12.195 1.813 1.00 86.25 117 PRO A N 1
ATOM 942 C CA . PRO A 1 117 ? -20.686 -13.047 2.991 1.00 86.25 117 PRO A CA 1
ATOM 943 C C . PRO A 1 117 ? -19.360 -13.813 3.092 1.00 86.25 117 PRO A C 1
ATOM 945 O O . PRO A 1 117 ? -18.834 -14.309 2.084 1.00 86.25 117 PRO A O 1
ATOM 948 N N . PRO A 1 118 ? -18.767 -13.907 4.298 1.00 84.56 118 PRO A N 1
ATOM 949 C CA . PRO A 1 118 ? -17.507 -14.600 4.482 1.00 84.56 118 PRO A CA 1
ATOM 950 C C . PRO A 1 118 ? -17.673 -16.068 4.096 1.00 84.56 118 PRO A C 1
ATOM 952 O O . PRO A 1 118 ? -18.598 -16.749 4.533 1.00 84.56 118 PRO A O 1
ATOM 955 N N . LYS A 1 119 ? -16.737 -16.576 3.292 1.00 83.31 119 LYS A N 1
ATOM 956 C CA . LYS A 1 119 ? -16.697 -18.004 2.971 1.00 83.31 119 LYS A CA 1
ATOM 957 C C . LYS A 1 119 ? -16.536 -18.811 4.267 1.00 83.31 119 LYS A C 1
ATOM 959 O O . LYS A 1 119 ? -15.764 -18.382 5.133 1.00 83.31 119 LYS A O 1
ATOM 964 N N . PRO A 1 120 ? -17.192 -19.979 4.393 1.00 87.88 120 PRO A N 1
ATOM 965 C CA . PRO A 1 120 ? -17.023 -20.836 5.558 1.00 87.88 120 PRO A CA 1
ATOM 966 C C . PRO A 1 120 ? -15.537 -21.145 5.764 1.00 87.88 120 PRO A C 1
ATOM 968 O O . PRO A 1 120 ? -14.795 -21.408 4.808 1.00 87.88 120 PRO A O 1
ATOM 971 N N . LYS A 1 121 ? -15.081 -21.068 7.020 1.00 85.81 121 LYS A N 1
ATOM 972 C CA . LYS A 1 121 ? -13.695 -21.393 7.368 1.00 85.81 121 LYS A CA 1
ATOM 973 C C . LYS A 1 121 ? -13.465 -22.863 7.022 1.00 85.81 121 LYS A C 1
ATOM 975 O O . LYS A 1 121 ? -14.135 -23.734 7.566 1.00 85.81 121 LYS A O 1
ATOM 980 N N . LYS A 1 122 ? -12.523 -23.136 6.116 1.00 86.50 122 LYS A N 1
ATOM 981 C CA . LYS A 1 122 ? -12.124 -24.515 5.808 1.00 86.50 122 LYS A CA 1
ATOM 982 C C . LYS A 1 122 ? -11.606 -25.181 7.092 1.00 86.50 122 LYS A C 1
ATOM 984 O O . LYS A 1 122 ? -10.907 -24.498 7.852 1.00 86.50 122 LYS A O 1
ATOM 989 N N . PRO A 1 123 ? -11.909 -26.469 7.337 1.00 89.69 123 PRO A N 1
ATOM 990 C CA . PRO A 1 123 ? -11.339 -27.182 8.472 1.00 89.69 123 PRO A CA 1
ATOM 991 C C . PRO A 1 123 ? -9.811 -27.095 8.406 1.00 89.69 123 PRO A C 1
ATOM 993 O O . PRO A 1 123 ? -9.216 -27.176 7.325 1.00 89.69 123 PRO A O 1
ATOM 996 N N . LYS A 1 124 ? -9.171 -26.867 9.558 1.00 88.56 124 LYS A N 1
ATOM 997 C CA . LYS A 1 124 ? -7.707 -26.879 9.631 1.00 88.56 124 LYS A CA 1
ATOM 998 C C . LYS A 1 124 ? -7.233 -28.286 9.265 1.00 88.56 124 LYS A C 1
ATOM 1000 O O . LYS A 1 124 ? -7.842 -29.265 9.687 1.00 88.56 124 LYS A O 1
ATOM 1005 N N . LYS A 1 125 ? -6.157 -28.382 8.480 1.00 90.94 125 LYS A N 1
ATOM 1006 C CA . LYS A 1 125 ? -5.515 -29.675 8.217 1.00 90.94 125 LYS A CA 1
ATOM 1007 C C . LYS A 1 125 ? -5.088 -30.296 9.559 1.00 90.94 125 LYS A C 1
ATOM 1009 O O . LYS A 1 125 ? -4.676 -29.533 10.440 1.00 90.94 125 LYS A O 1
ATOM 1014 N N . PRO A 1 126 ? -5.186 -31.625 9.727 1.00 92.56 126 PRO A N 1
ATOM 1015 C CA . PRO A 1 126 ? -4.664 -32.283 10.918 1.00 92.56 126 PRO A CA 1
ATOM 1016 C C . PRO A 1 126 ? -3.159 -32.016 11.053 1.00 92.56 126 PRO A C 1
ATOM 1018 O O . PRO A 1 126 ? -2.482 -31.704 10.068 1.00 92.56 126 PRO A O 1
ATOM 1021 N N . LEU A 1 127 ? -2.646 -32.111 12.281 1.00 94.50 127 LEU A N 1
ATOM 1022 C CA . LEU A 1 127 ? -1.214 -31.964 12.538 1.00 94.50 127 LEU A CA 1
ATOM 1023 C C . LEU A 1 127 ? -0.429 -33.012 11.735 1.00 94.50 127 LEU A C 1
ATOM 1025 O O . LEU A 1 127 ? -0.829 -34.171 11.654 1.00 94.50 127 LEU A O 1
ATOM 1029 N N . SER A 1 128 ? 0.688 -32.587 11.141 1.00 95.06 128 SER A N 1
ATOM 1030 C CA . SER A 1 128 ? 1.646 -33.493 10.492 1.00 95.06 128 SER A CA 1
ATOM 1031 C C . SER A 1 128 ? 2.265 -34.447 11.518 1.00 95.06 128 SER A C 1
ATOM 1033 O O . SER A 1 128 ? 2.366 -34.092 12.691 1.00 95.06 128 SER A O 1
ATOM 1035 N N . ALA A 1 129 ? 2.760 -35.607 11.074 1.00 93.75 129 ALA A N 1
ATOM 1036 C CA . ALA A 1 129 ? 3.497 -36.553 11.916 1.00 93.75 129 ALA A CA 1
ATOM 1037 C C . ALA A 1 129 ? 4.626 -35.872 12.715 1.00 93.75 129 ALA A C 1
ATOM 1039 O O . ALA A 1 129 ? 4.739 -36.078 13.919 1.00 93.75 129 ALA A O 1
ATOM 1040 N N . TYR A 1 130 ? 5.386 -34.968 12.084 1.00 93.50 130 TYR A N 1
ATOM 1041 C CA . TYR A 1 130 ? 6.419 -34.183 12.769 1.00 93.50 130 TYR A CA 1
ATOM 1042 C C . TYR A 1 130 ? 5.846 -33.237 13.833 1.00 93.50 130 TYR A C 1
ATOM 1044 O O . TYR A 1 130 ? 6.415 -33.104 14.906 1.00 93.50 130 TYR A O 1
ATOM 1052 N N . MET A 1 131 ? 4.703 -32.595 13.571 1.00 94.94 131 MET A N 1
ATOM 1053 C CA . MET A 1 131 ? 4.060 -31.701 14.543 1.00 94.94 131 MET A CA 1
ATOM 1054 C C . MET A 1 131 ? 3.445 -32.470 15.717 1.00 94.94 131 MET A C 1
ATOM 1056 O O . MET A 1 131 ? 3.395 -31.941 16.822 1.00 94.94 131 MET A O 1
ATOM 1060 N N . LEU A 1 132 ? 2.968 -33.696 15.482 1.00 94.31 132 LEU A N 1
ATOM 1061 C CA . LEU A 1 132 ? 2.518 -34.604 16.535 1.00 94.31 132 LEU A CA 1
ATOM 1062 C C . LEU A 1 132 ? 3.693 -35.044 17.413 1.00 94.31 132 LEU A C 1
ATOM 1064 O O . LEU A 1 132 ? 3.601 -34.900 18.625 1.00 94.31 132 LEU A O 1
ATOM 1068 N N . TYR A 1 133 ? 4.804 -35.466 16.804 1.00 89.69 133 TYR A N 1
ATOM 1069 C CA . TYR A 1 133 ? 6.050 -35.778 17.508 1.00 89.69 133 TYR A CA 1
ATOM 1070 C C . TYR A 1 133 ? 6.580 -34.570 18.292 1.00 89.69 133 TYR A C 1
ATOM 1072 O O . TYR A 1 133 ? 6.857 -34.669 19.476 1.00 89.69 133 TYR A O 1
ATOM 1080 N N . PHE A 1 134 ? 6.641 -33.389 17.677 1.00 91.50 134 PHE A N 1
ATOM 1081 C CA . PHE A 1 134 ? 7.088 -32.164 18.340 1.00 91.50 134 PHE A CA 1
ATOM 1082 C C . PHE A 1 134 ? 6.187 -31.771 19.519 1.00 91.50 134 PHE A C 1
ATOM 1084 O O . PHE A 1 134 ? 6.680 -31.370 20.568 1.00 91.50 134 PHE A O 1
ATOM 1091 N N . LYS A 1 135 ? 4.862 -31.913 19.375 1.00 88.31 135 LYS A N 1
ATOM 1092 C CA . LYS A 1 135 ? 3.912 -31.677 20.469 1.00 88.31 135 LYS A CA 1
ATOM 1093 C C . LYS A 1 135 ? 4.101 -32.686 21.605 1.00 88.31 135 LYS A C 1
ATOM 1095 O O . LYS A 1 135 ? 3.979 -32.297 22.761 1.00 88.31 135 LYS A O 1
ATOM 1100 N N . ASP A 1 136 ? 4.383 -33.944 21.284 1.00 88.75 136 ASP A N 1
ATOM 1101 C CA . ASP A 1 136 ? 4.666 -35.009 22.250 1.00 88.75 136 ASP A CA 1
ATOM 1102 C C . ASP A 1 136 ? 5.972 -34.757 23.021 1.00 88.75 136 ASP A C 1
ATOM 1104 O O . ASP A 1 136 ? 5.975 -34.805 24.248 1.00 88.75 136 ASP A O 1
ATOM 1108 N N . GLN A 1 137 ? 7.042 -34.352 22.329 1.00 82.69 137 GLN A N 1
ATOM 1109 C CA . GLN A 1 137 ? 8.312 -33.969 22.954 1.00 82.69 137 GLN A CA 1
ATOM 1110 C C . GLN A 1 137 ? 8.167 -32.725 23.842 1.00 82.69 137 GLN A C 1
ATOM 1112 O O . GLN A 1 137 ? 8.579 -32.759 24.991 1.00 82.69 137 GLN A O 1
ATOM 1117 N N . LEU A 1 138 ? 7.476 -31.671 23.386 1.00 73.12 138 LEU A N 1
ATOM 1118 C CA . LEU A 1 138 ? 7.197 -30.489 24.219 1.00 73.12 138 LEU A CA 1
ATOM 1119 C C . LEU A 1 138 ? 6.271 -30.775 25.411 1.00 73.12 138 LEU A C 1
ATOM 1121 O O . LEU A 1 138 ? 6.299 -30.046 26.396 1.00 73.12 138 LEU A O 1
ATOM 1125 N N . SER A 1 139 ? 5.415 -31.796 25.314 1.00 65.62 139 SER A N 1
ATOM 1126 C CA . SER A 1 139 ? 4.558 -32.226 26.429 1.00 65.62 139 SER A CA 1
ATOM 1127 C C . SER A 1 139 ? 5.309 -33.134 27.410 1.00 65.62 139 SER A C 1
ATOM 1129 O O . SER A 1 139 ? 4.938 -33.204 28.580 1.00 65.62 139 SER A O 1
ATOM 1131 N N . SER A 1 140 ? 6.351 -33.817 26.927 1.00 59.81 140 SER A N 1
ATOM 1132 C CA . SER A 1 140 ? 7.245 -34.684 27.702 1.00 59.81 140 SER A CA 1
ATOM 1133 C C . SER A 1 140 ? 8.397 -33.909 28.348 1.00 59.81 140 SER A C 1
ATOM 1135 O O . SER A 1 140 ? 8.876 -34.315 29.404 1.00 59.81 140 SER A O 1
ATOM 1137 N N . ASP A 1 141 ? 8.768 -32.751 27.791 1.00 58.59 141 ASP A N 1
ATOM 1138 C CA . ASP A 1 141 ? 9.665 -31.759 28.390 1.00 58.59 141 ASP A CA 1
ATOM 1139 C C . ASP A 1 141 ? 8.958 -31.006 29.532 1.00 58.59 141 ASP A C 1
ATOM 1141 O O . ASP A 1 141 ? 8.815 -29.783 29.557 1.00 58.59 141 ASP A O 1
ATOM 1145 N N . LYS A 1 142 ? 8.589 -31.756 30.572 1.00 56.94 142 LYS A N 1
ATOM 1146 C CA . LYS A 1 142 ? 8.344 -31.269 31.937 1.00 56.94 142 LYS A CA 1
ATOM 1147 C C . LYS A 1 142 ? 9.628 -30.737 32.612 1.00 56.94 142 LYS A C 1
ATOM 1149 O O . LYS A 1 142 ? 9.731 -30.739 33.831 1.00 56.94 142 LYS A O 1
ATOM 1154 N N . ILE A 1 143 ? 10.608 -30.251 31.846 1.00 56.06 143 ILE A N 1
ATOM 1155 C CA . ILE A 1 143 ? 11.817 -29.592 32.373 1.00 56.06 143 ILE A CA 1
ATOM 1156 C C . ILE A 1 143 ? 11.582 -28.090 32.655 1.00 56.06 143 ILE A C 1
ATOM 1158 O O . ILE A 1 143 ? 12.422 -27.434 33.257 1.00 56.06 143 ILE A O 1
ATOM 1162 N N . TYR A 1 144 ? 10.391 -27.555 32.357 1.00 52.72 144 TYR A N 1
ATOM 1163 C CA . TYR A 1 144 ? 9.963 -26.218 32.809 1.00 52.72 144 TYR A CA 1
ATOM 1164 C C . TYR A 1 144 ? 8.647 -26.233 33.605 1.00 52.72 144 TYR A C 1
ATOM 1166 O O . TYR A 1 144 ? 7.862 -25.291 33.528 1.00 52.72 144 TYR A O 1
ATOM 11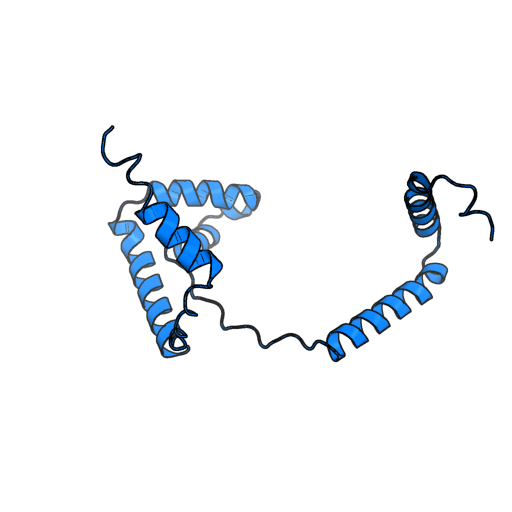74 N N . SER A 1 145 ? 8.378 -27.301 34.366 1.00 47.16 145 SER A N 1
ATOM 1175 C CA . SER A 1 145 ? 7.328 -27.285 35.401 1.00 47.16 145 SER A CA 1
ATOM 1176 C C . SER A 1 145 ? 7.864 -27.206 36.837 1.00 47.16 145 SER A C 1
ATOM 1178 O O . SER A 1 145 ? 7.060 -27.233 37.761 1.00 47.16 145 SER A O 1
ATOM 1180 N N . GLU A 1 146 ? 9.184 -27.094 37.030 1.00 41.94 146 GLU A N 1
ATOM 1181 C CA . GLU A 1 146 ? 9.831 -26.917 38.345 1.00 41.94 146 GLU A CA 1
ATOM 1182 C C . GLU A 1 146 ? 11.006 -25.912 38.302 1.00 41.94 146 GLU A C 1
ATOM 1184 O O . GLU A 1 146 ? 12.100 -26.195 38.787 1.00 41.94 146 GLU A O 1
ATOM 1189 N N . ILE A 1 147 ? 10.786 -24.720 37.729 1.00 42.91 147 ILE A N 1
ATOM 1190 C CA . ILE A 1 147 ? 11.525 -23.496 38.102 1.00 42.91 147 ILE A CA 1
ATOM 1191 C C . ILE A 1 147 ? 10.514 -22.367 38.277 1.00 42.91 147 ILE A C 1
ATOM 1193 O O . ILE A 1 147 ? 9.666 -22.214 37.367 1.00 42.91 147 ILE A O 1
#

Foldseek 3Di:
DCVQVPDDPVCSVVVVVVVVVVDDPVRCVVVVVVVVVVVVVVCVVVPDDDDDPDQDDALLRVQLVVCCVPDCVNVVDDPVVSCVVSVVVVVVDDPVVSVVSRVVSVVSNVVCCVVPPDDPDDDDDDDDPVRVVVVVVVVVCPVPVPD

InterPro domains:
  IPR009071 High mobility group box domain [PF00505] (53-117)
  IPR009071 High mobility group box domain [PS50118] (53-120)
  IPR009071 High mobility group box domain [SM00398] (52-121)
  IPR036910 High mobility group box domain superfamily [G3DSA:1.10.30.10] (1-48)
  IPR036910 High mobility group box domain superfamily [G3DSA:1.10.30.10] (49-118)
  IPR036910 High mobility group box domain superfamily [SSF47095] (5-46)
  IPR036910 High mobility group box domain superfamily [SSF47095] (48-115)
  IPR036910 High mobility group box domain superfamily [SSF47095] (118-139)
  IPR050342 High Mobility Group Box (HMGB) [PTHR48112] (48-111)

pLDDT: mean 88.05, std 11.12, range [41.94, 97.88]